Protein AF-I4A7V7-F1 (afdb_monomer_lite)

Secondary structure (DSSP, 8-state):
--HHHHHHHHHHHHT--HHHHHHHHHHHHHHHHH-SS--HHHHHHHHTS--SSSS--HHHHHHHHHHHHHHHHHHHTT-

Organism: Desulfitobacterium dehalogenans (strain ATCC 51507 / DSM 9161 / JW/IU-DC1) (NCBI:txid756499)

InterPro domains:
  IPR014879 Sporulation initiation factor Spo0A, C-terminal [PF08769] (4-69)
  IPR016032 Signal transduction response regulator, C-terminal effector [SSF46894] (3-72)
  IPR036388 Winged helix-like DNA-binding domain superfamily [G3DSA:1.10.10.10] (1-74)

pLDDT: mean 94.77, std 5.36, range [63.66, 98.56]

Foldseek 3Di:
DDVVVVLVVVCVVVVHDSVCSQVVLQVVQVCLLPDPPDDPVSVVVLVQQDDPDSTHHSVSVVVSVVVVVVVVVVVVVVD

Radius of gyration: 14.57 Å; chains: 1; bounding box: 42×25×34 Å

Sequence (79 aa):
MNMRNIYRKTAKKHGVTVAEVKKGMQAAIDLAYTKTDKSDREKMMQESIPRRSEVPTAGEFVESVAHKLLKEMVKAERG

Structure (mmCIF, N/CA/C/O backbone):
data_AF-I4A7V7-F1
#
_entry.id   AF-I4A7V7-F1
#
loop_
_atom_site.group_PDB
_atom_site.id
_atom_site.type_symbol
_atom_site.label_atom_id
_atom_site.label_alt_id
_atom_site.label_comp_id
_atom_site.label_asym_id
_atom_site.label_entity_id
_atom_site.label_seq_id
_atom_site.pdbx_PDB_ins_code
_atom_site.Cartn_x
_atom_site.Cartn_y
_atom_site.Cartn_z
_atom_site.occupancy
_atom_site.B_iso_or_equiv
_atom_site.auth_seq_id
_atom_site.auth_comp_id
_atom_site.auth_asym_id
_atom_site.auth_atom_id
_atom_site.pdbx_PDB_model_num
ATOM 1 N N . MET A 1 1 ? 6.966 -3.221 13.124 1.00 81.12 1 MET A N 1
ATOM 2 C CA . MET A 1 1 ? 5.947 -2.176 12.838 1.00 81.12 1 MET A CA 1
ATOM 3 C C . MET A 1 1 ? 4.554 -2.715 13.172 1.00 81.12 1 MET A C 1
ATOM 5 O O . MET A 1 1 ? 4.282 -3.852 12.823 1.00 81.12 1 MET A O 1
ATOM 9 N N . ASN A 1 2 ? 3.672 -1.980 13.870 1.00 93.25 2 ASN A N 1
ATOM 10 C CA . ASN A 1 2 ? 2.329 -2.495 14.210 1.00 93.25 2 ASN A CA 1
ATOM 11 C C . ASN A 1 2 ? 1.258 -1.944 13.251 1.00 93.25 2 ASN A C 1
ATOM 13 O O . ASN A 1 2 ? 0.723 -0.851 13.465 1.00 93.25 2 ASN A O 1
ATOM 17 N N . MET A 1 3 ? 0.915 -2.728 12.224 1.00 95.31 3 MET A N 1
ATOM 18 C CA . MET A 1 3 ? -0.079 -2.349 11.209 1.00 95.31 3 MET A CA 1
ATOM 19 C C . MET A 1 3 ? -1.452 -2.017 11.800 1.00 95.31 3 MET A C 1
ATOM 21 O O . MET A 1 3 ? -2.098 -1.070 11.361 1.00 95.31 3 MET A O 1
ATOM 25 N N . ARG A 1 4 ? -1.890 -2.721 12.853 1.00 96.56 4 ARG A N 1
ATOM 26 C CA . ARG A 1 4 ? -3.181 -2.451 13.509 1.00 96.56 4 ARG A CA 1
ATOM 27 C C . ARG A 1 4 ? -3.242 -1.033 14.078 1.00 96.56 4 ARG A C 1
ATOM 29 O O . ARG A 1 4 ? -4.275 -0.375 13.968 1.00 96.56 4 ARG A O 1
ATOM 36 N N . ASN A 1 5 ? -2.148 -0.557 14.669 1.00 97.06 5 ASN A N 1
ATOM 37 C CA . ASN A 1 5 ? -2.073 0.804 15.197 1.00 97.06 5 ASN A CA 1
ATOM 38 C C . ASN A 1 5 ? -1.993 1.850 14.085 1.00 97.06 5 ASN A C 1
ATOM 40 O O . ASN A 1 5 ? -2.632 2.892 14.209 1.00 97.06 5 ASN A O 1
ATOM 44 N N . ILE A 1 6 ? -1.272 1.564 12.999 1.00 96.31 6 ILE A N 1
ATOM 45 C CA . ILE A 1 6 ? -1.211 2.444 11.824 1.00 96.31 6 ILE A CA 1
ATOM 46 C C . ILE A 1 6 ? -2.608 2.635 11.244 1.00 96.31 6 ILE A C 1
ATOM 48 O O . ILE A 1 6 ? -3.077 3.766 11.171 1.00 96.31 6 ILE A O 1
ATOM 52 N N . TYR A 1 7 ? -3.324 1.545 10.953 1.00 98.06 7 TYR A N 1
ATOM 53 C CA . TYR A 1 7 ? -4.669 1.637 10.391 1.00 98.06 7 TYR A CA 1
ATOM 54 C C . TYR A 1 7 ? -5.622 2.446 11.275 1.00 98.06 7 TYR A C 1
ATOM 56 O O . TYR A 1 7 ? -6.354 3.285 10.765 1.00 98.06 7 TYR A O 1
ATOM 64 N N . ARG A 1 8 ? -5.593 2.248 12.601 1.00 98.38 8 ARG A N 1
ATOM 65 C CA . ARG A 1 8 ? -6.425 3.016 13.546 1.00 98.38 8 ARG A CA 1
ATOM 66 C C . ARG A 1 8 ? -6.078 4.502 13.569 1.00 98.38 8 ARG A C 1
ATOM 68 O O . ARG A 1 8 ? -6.984 5.329 13.587 1.00 98.38 8 ARG A O 1
ATOM 75 N N . LYS A 1 9 ? -4.785 4.842 13.598 1.00 97.88 9 LYS A N 1
ATOM 76 C CA . LYS A 1 9 ? -4.331 6.240 13.604 1.00 97.88 9 LYS A CA 1
ATOM 77 C C . LYS A 1 9 ? -4.713 6.942 12.303 1.00 97.88 9 LYS A C 1
ATOM 79 O O . LYS A 1 9 ? -5.246 8.045 12.362 1.00 97.88 9 LYS A O 1
ATOM 84 N N . THR A 1 10 ? -4.507 6.289 11.160 1.00 97.56 10 THR A N 1
ATOM 85 C CA . THR A 1 10 ? -4.901 6.810 9.844 1.00 97.56 10 THR A CA 1
ATOM 86 C C . THR A 1 10 ? -6.417 6.980 9.753 1.00 97.56 10 THR A C 1
ATOM 88 O O . THR A 1 10 ? -6.881 8.061 9.411 1.00 97.56 10 THR A O 1
ATOM 91 N N . ALA A 1 11 ? -7.189 5.965 10.149 1.00 98.44 11 ALA A N 1
ATOM 92 C CA . ALA A 1 11 ? -8.652 6.009 10.166 1.00 98.44 11 ALA A CA 1
ATOM 93 C C . ALA A 1 11 ? -9.174 7.204 10.981 1.00 98.44 11 ALA A C 1
ATOM 95 O O . ALA A 1 11 ? -9.907 8.042 10.462 1.00 98.44 11 ALA A O 1
ATOM 96 N N . LYS A 1 12 ? -8.692 7.355 12.224 1.00 98.50 12 LYS A N 1
ATOM 97 C CA . LYS A 1 12 ? -9.052 8.481 13.097 1.00 98.50 12 LYS A CA 1
ATOM 98 C C . LYS A 1 12 ? -8.666 9.833 12.493 1.00 98.50 12 LYS A C 1
ATOM 100 O O . LYS A 1 12 ? -9.454 10.766 12.566 1.00 98.50 12 LYS A O 1
ATOM 105 N N . LYS A 1 13 ? -7.464 9.946 11.916 1.00 98.38 13 LYS A N 1
ATOM 106 C CA . LYS A 1 13 ? -6.963 11.196 11.321 1.00 98.38 13 LYS A CA 1
ATOM 107 C C . LYS A 1 13 ? -7.834 11.671 10.156 1.00 98.38 13 LYS A C 1
ATOM 109 O O . LYS A 1 13 ? -8.013 12.871 9.997 1.00 98.38 13 LYS A O 1
ATOM 114 N N . HIS A 1 14 ? -8.336 10.741 9.351 1.00 97.88 14 HIS A N 1
ATOM 115 C CA . HIS A 1 14 ? -9.067 11.052 8.124 1.00 97.88 14 HIS A CA 1
ATOM 116 C C . HIS A 1 14 ? -10.591 10.914 8.255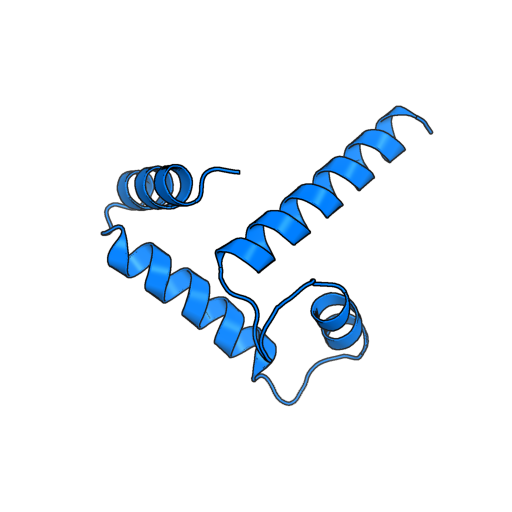 1.00 97.88 14 HIS A C 1
ATOM 118 O O . HIS A 1 14 ? -11.290 11.128 7.274 1.00 97.88 14 HIS A O 1
ATOM 124 N N . GLY A 1 15 ? -11.114 10.573 9.439 1.00 98.12 15 GLY A N 1
ATOM 125 C CA . GLY A 1 15 ? -12.558 10.422 9.656 1.00 98.12 15 GLY A CA 1
ATOM 126 C C . GLY A 1 15 ? -13.179 9.236 8.911 1.00 98.12 15 GLY A C 1
ATOM 127 O O . GLY A 1 15 ? -14.366 9.260 8.613 1.00 98.12 15 GLY A O 1
ATOM 128 N N . VAL A 1 16 ? -12.382 8.207 8.611 1.00 98.50 16 VAL A N 1
ATOM 129 C CA . VAL A 1 16 ? -12.806 6.998 7.884 1.00 98.50 16 VAL A CA 1
ATOM 130 C C . VAL A 1 16 ? -12.672 5.763 8.769 1.00 98.50 16 VAL A C 1
ATOM 132 O O . VAL A 1 16 ? -12.066 5.797 9.842 1.00 98.50 16 VAL A O 1
ATOM 135 N N . THR A 1 17 ? -13.208 4.634 8.328 1.00 98.56 17 THR A N 1
ATOM 136 C CA . THR A 1 17 ? -13.093 3.359 9.035 1.00 98.56 17 THR A CA 1
ATOM 137 C C . THR A 1 17 ? -11.737 2.686 8.800 1.00 98.56 17 THR A C 1
ATOM 139 O O . THR A 1 17 ? -11.066 2.861 7.784 1.00 98.56 17 THR A O 1
ATOM 142 N N . VAL A 1 18 ? -11.337 1.813 9.731 1.00 98.38 18 VAL A N 1
ATOM 143 C CA . VAL A 1 18 ? -10.152 0.950 9.556 1.00 98.38 18 VAL A CA 1
ATOM 144 C C . VAL A 1 18 ? -10.281 0.050 8.321 1.00 98.38 18 VAL A C 1
ATOM 146 O O . VAL A 1 18 ? -9.271 -0.265 7.692 1.00 98.38 18 VAL A O 1
ATOM 149 N N . ALA A 1 19 ? -11.499 -0.380 7.980 1.00 98.31 19 ALA A N 1
ATOM 150 C CA . ALA A 1 19 ? -11.752 -1.209 6.807 1.00 98.31 19 ALA A CA 1
ATOM 151 C C . ALA A 1 19 ? -11.477 -0.441 5.507 1.00 98.31 19 ALA A C 1
ATOM 153 O O . ALA A 1 19 ? -10.794 -0.967 4.630 1.00 98.31 19 ALA A O 1
ATOM 154 N N . GLU A 1 20 ? -11.918 0.816 5.418 1.00 98.56 20 GLU A N 1
ATOM 155 C CA . GLU A 1 20 ? -11.634 1.691 4.275 1.00 98.56 20 GLU A CA 1
ATOM 156 C C . GLU A 1 20 ? -10.140 1.963 4.125 1.00 98.56 20 GLU A C 1
ATOM 158 O O . GLU A 1 20 ? -9.624 1.874 3.015 1.00 98.56 20 GLU A O 1
ATOM 163 N N . VAL A 1 21 ? -9.414 2.190 5.227 1.00 98.44 21 VAL A N 1
ATOM 164 C CA . VAL A 1 21 ? -7.951 2.355 5.168 1.00 98.44 21 VAL A CA 1
ATOM 165 C C . VAL A 1 21 ? -7.282 1.103 4.606 1.00 98.44 21 VAL A C 1
ATOM 167 O O . VAL A 1 21 ? -6.468 1.202 3.691 1.00 98.44 21 VAL A O 1
ATOM 170 N N . LYS A 1 22 ? -7.629 -0.084 5.120 1.00 98.12 22 LYS A N 1
ATOM 171 C CA . LYS A 1 22 ? -7.060 -1.350 4.630 1.00 98.12 22 LYS A CA 1
ATOM 172 C C . LYS A 1 22 ? -7.348 -1.556 3.145 1.00 98.12 22 LYS A C 1
ATOM 174 O O . LYS A 1 22 ? -6.432 -1.871 2.391 1.00 98.12 22 LYS A O 1
ATOM 179 N N . LYS A 1 23 ? -8.607 -1.360 2.738 1.00 98.38 23 LYS A N 1
ATOM 180 C CA . LYS A 1 23 ? -9.047 -1.523 1.351 1.00 98.38 23 LYS A CA 1
ATOM 181 C C . LYS A 1 23 ? -8.348 -0.526 0.430 1.00 98.38 23 LYS A C 1
ATOM 183 O O . LYS A 1 23 ? -7.835 -0.930 -0.602 1.00 98.38 23 LYS A O 1
ATOM 188 N N . GLY A 1 24 ? -8.294 0.748 0.813 1.00 98.50 24 GLY A N 1
ATOM 189 C CA . GLY A 1 24 ? -7.668 1.802 0.017 1.00 98.50 24 GLY A CA 1
ATOM 190 C C . GLY A 1 24 ? -6.166 1.595 -0.153 1.00 98.50 24 GLY A C 1
ATOM 191 O O . GLY A 1 24 ? -5.655 1.711 -1.261 1.00 98.50 24 GLY A O 1
ATOM 192 N N . MET A 1 25 ? -5.463 1.220 0.921 1.00 97.88 25 MET A N 1
ATOM 193 C CA . MET A 1 25 ? -4.031 0.919 0.846 1.00 97.88 25 MET A CA 1
ATOM 194 C C . MET A 1 25 ? -3.745 -0.273 -0.068 1.00 97.88 25 MET A C 1
ATOM 196 O O . MET A 1 25 ? -2.854 -0.178 -0.906 1.00 97.88 25 MET A O 1
ATOM 200 N N . GLN A 1 26 ? -4.497 -1.372 0.070 1.00 98.38 26 GLN A N 1
ATOM 201 C CA . GLN A 1 26 ? -4.296 -2.538 -0.789 1.00 98.38 26 GLN A CA 1
ATOM 202 C C . GLN A 1 26 ? -4.656 -2.225 -2.245 1.00 98.38 26 GLN A C 1
ATOM 204 O O . GLN A 1 26 ? -3.845 -2.483 -3.118 1.00 98.38 26 GLN A O 1
ATOM 209 N N . ALA A 1 27 ? -5.787 -1.562 -2.504 1.00 98.38 27 ALA A N 1
ATOM 210 C CA . ALA A 1 27 ? -6.200 -1.201 -3.861 1.00 98.38 27 ALA A CA 1
ATOM 211 C C . ALA A 1 27 ? -5.183 -0.292 -4.573 1.00 98.38 27 ALA A C 1
ATOM 213 O O . ALA A 1 27 ? -4.958 -0.440 -5.770 1.00 98.38 27 ALA A O 1
ATOM 214 N N . ALA A 1 28 ? -4.544 0.631 -3.846 1.00 98.12 28 ALA A N 1
ATOM 215 C CA . ALA A 1 28 ? -3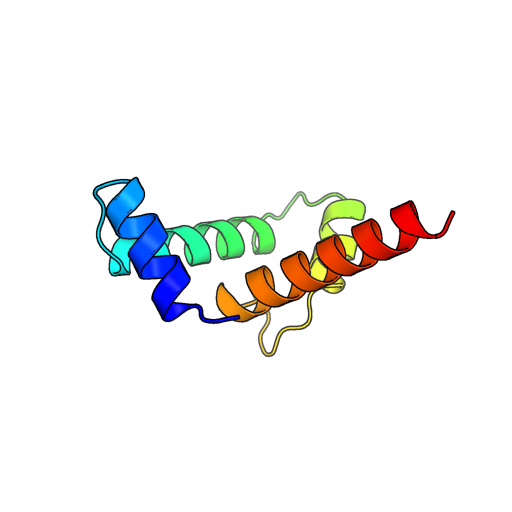.488 1.474 -4.404 1.00 98.12 28 ALA A CA 1
ATOM 216 C C . ALA A 1 28 ? -2.239 0.663 -4.786 1.00 98.12 28 ALA A C 1
ATOM 218 O O . ALA A 1 28 ? -1.623 0.924 -5.819 1.00 98.12 28 ALA A O 1
ATOM 219 N N . ILE A 1 29 ? -1.875 -0.327 -3.966 1.00 97.94 29 ILE A N 1
ATOM 220 C CA . ILE A 1 29 ? -0.784 -1.256 -4.271 1.00 97.94 29 ILE A CA 1
ATOM 221 C C . ILE A 1 29 ? -1.165 -2.112 -5.477 1.00 97.94 29 ILE A C 1
ATOM 223 O O . ILE A 1 29 ? -0.405 -2.155 -6.438 1.00 97.94 29 ILE A O 1
ATOM 227 N N . ASP A 1 30 ? -2.345 -2.726 -5.470 1.00 97.88 30 ASP A N 1
ATOM 228 C CA . ASP A 1 30 ? -2.822 -3.572 -6.562 1.00 97.88 30 ASP A CA 1
ATOM 229 C C . ASP A 1 30 ? -2.775 -2.803 -7.886 1.00 97.88 30 ASP A C 1
ATOM 231 O O . ASP A 1 30 ? -2.123 -3.250 -8.824 1.00 97.88 30 ASP A O 1
ATOM 235 N N . LEU A 1 31 ? -3.325 -1.583 -7.924 1.00 97.31 31 LEU A N 1
ATOM 236 C CA . LEU A 1 31 ? -3.288 -0.711 -9.100 1.00 97.31 31 LEU A CA 1
ATOM 237 C C . LEU A 1 31 ? -1.855 -0.448 -9.590 1.00 97.31 31 LEU A C 1
ATOM 239 O O . LEU A 1 31 ? -1.578 -0.527 -10.789 1.00 97.31 31 LEU A O 1
ATOM 243 N N . ALA A 1 32 ? -0.929 -0.151 -8.673 1.00 96.38 32 ALA A N 1
ATOM 244 C CA . ALA A 1 32 ? 0.466 0.096 -9.022 1.00 96.38 32 ALA A CA 1
ATOM 245 C C . ALA A 1 32 ? 1.157 -1.153 -9.595 1.00 96.38 32 ALA A C 1
ATOM 247 O O . ALA A 1 32 ? 2.016 -1.024 -10.468 1.00 96.38 32 ALA A O 1
ATOM 248 N N . TYR A 1 33 ? 0.794 -2.350 -9.128 1.00 95.75 33 TYR A N 1
ATOM 249 C CA . TYR A 1 33 ? 1.370 -3.618 -9.580 1.00 95.75 33 TYR A CA 1
ATOM 250 C C . TYR A 1 33 ? 0.681 -4.190 -10.823 1.00 95.75 33 TYR A C 1
ATOM 252 O O . TYR A 1 33 ? 1.338 -4.889 -11.592 1.00 95.75 33 TYR A O 1
ATOM 260 N N . THR A 1 34 ? -0.577 -3.849 -11.100 1.00 95.31 34 THR A N 1
ATOM 261 C CA . THR A 1 34 ? -1.294 -4.291 -12.310 1.00 95.31 34 THR A CA 1
ATOM 262 C C . THR A 1 34 ? -1.149 -3.331 -13.487 1.00 95.31 34 THR A C 1
ATOM 264 O O . THR A 1 34 ? -1.481 -3.699 -14.611 1.00 95.31 34 THR A O 1
ATOM 267 N N . LYS A 1 35 ? -0.638 -2.113 -13.266 1.00 94.75 35 LYS A N 1
ATOM 268 C CA . LYS A 1 35 ? -0.318 -1.151 -14.333 1.00 94.75 35 LYS A CA 1
ATOM 269 C C . LYS A 1 35 ? 0.530 -1.813 -15.434 1.00 94.75 35 LYS A C 1
ATOM 271 O O . LYS A 1 35 ? 1.542 -2.445 -15.129 1.00 94.75 35 LYS A O 1
ATOM 276 N N . THR A 1 36 ? 0.147 -1.685 -16.703 1.00 93.81 36 THR A N 1
ATOM 277 C CA . THR A 1 36 ? 0.830 -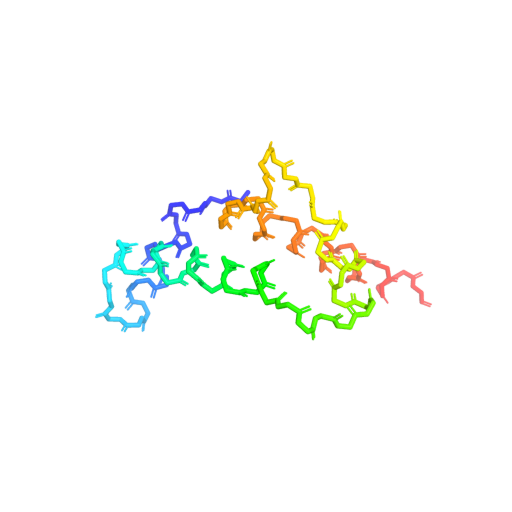2.353 -17.832 1.00 93.81 36 THR A CA 1
ATOM 278 C C . THR A 1 36 ? 2.002 -1.543 -18.385 1.00 93.81 36 THR A C 1
ATOM 280 O O . THR A 1 36 ? 2.994 -2.106 -18.835 1.00 93.81 36 THR A O 1
ATOM 283 N N . ASP A 1 37 ? 1.927 -0.219 -18.305 1.00 96.06 37 ASP A N 1
ATOM 284 C CA . ASP A 1 37 ? 2.889 0.756 -18.826 1.00 96.06 37 ASP A CA 1
ATOM 285 C C . ASP A 1 37 ? 3.902 1.204 -17.754 1.00 96.06 37 ASP A C 1
ATOM 287 O O . ASP A 1 37 ? 4.146 2.392 -17.541 1.00 96.06 37 ASP A O 1
ATOM 291 N N . LYS A 1 38 ? 4.490 0.248 -17.026 1.00 95.88 38 LYS A N 1
ATOM 292 C CA . LYS A 1 38 ? 5.528 0.557 -16.030 1.00 95.88 38 LYS A CA 1
ATOM 293 C C . LYS A 1 38 ? 6.867 0.841 -16.706 1.00 95.88 38 LYS A C 1
ATOM 295 O O . LYS A 1 38 ? 7.352 0.024 -17.490 1.00 95.88 38 LYS A O 1
ATOM 300 N N . SER A 1 39 ? 7.501 1.939 -16.314 1.00 96.88 39 SER A N 1
ATOM 301 C CA . SER A 1 39 ? 8.920 2.190 -16.559 1.00 96.88 39 SER A CA 1
ATOM 302 C C . SER A 1 39 ? 9.789 1.107 -15.914 1.00 96.88 39 SER A C 1
ATOM 304 O O . SER A 1 39 ? 9.409 0.482 -14.919 1.00 96.88 39 SER A O 1
ATOM 306 N N . ASP A 1 40 ? 10.999 0.916 -16.434 1.00 96.94 40 ASP A N 1
ATOM 307 C CA . ASP A 1 40 ? 11.927 -0.075 -15.878 1.00 96.94 40 ASP A CA 1
ATOM 308 C C . ASP A 1 40 ? 12.306 0.251 -14.430 1.00 96.94 40 ASP A C 1
ATOM 310 O O . ASP A 1 40 ? 12.419 -0.642 -13.593 1.00 96.94 40 ASP A O 1
ATOM 314 N N . ARG A 1 41 ? 12.380 1.542 -14.088 1.00 95.88 41 ARG A N 1
ATOM 315 C CA . ARG A 1 41 ? 12.601 1.991 -12.709 1.00 95.88 41 ARG A CA 1
ATOM 316 C C . ARG A 1 41 ? 11.463 1.575 -11.774 1.00 95.88 41 ARG A C 1
ATOM 318 O O . ARG A 1 41 ? 11.736 1.140 -10.655 1.00 95.88 41 ARG A O 1
ATOM 325 N N . GLU A 1 42 ? 10.206 1.707 -12.206 1.00 95.50 42 GLU A N 1
ATOM 326 C CA . GLU A 1 42 ? 9.046 1.247 -11.429 1.00 95.50 42 GLU A CA 1
ATOM 327 C C . GLU A 1 42 ? 9.112 -0.270 -11.209 1.00 95.50 42 GLU A C 1
ATOM 329 O O . GLU A 1 42 ? 8.965 -0.717 -10.071 1.00 95.50 42 GLU A O 1
ATOM 334 N N . LYS A 1 43 ? 9.407 -1.051 -12.261 1.00 95.50 43 LYS A N 1
ATOM 335 C CA . LYS A 1 43 ? 9.543 -2.517 -12.173 1.00 95.50 43 LYS A CA 1
ATOM 336 C C . LYS A 1 43 ? 10.640 -2.924 -11.195 1.00 95.50 43 LYS A C 1
ATOM 338 O O . LYS A 1 43 ? 10.356 -3.635 -10.237 1.00 95.50 43 LYS A O 1
ATOM 343 N N . MET A 1 44 ? 11.853 -2.391 -11.360 1.00 95.06 44 MET A N 1
ATOM 344 C CA . MET A 1 44 ? 12.984 -2.677 -10.470 1.00 95.06 44 MET A CA 1
ATOM 345 C C . MET A 1 44 ? 12.661 -2.337 -9.010 1.00 95.06 44 MET A C 1
ATOM 347 O O . MET A 1 44 ? 12.981 -3.091 -8.088 1.00 95.06 44 MET A O 1
ATOM 351 N N . MET A 1 45 ? 11.999 -1.201 -8.772 1.00 93.69 45 MET A N 1
ATOM 352 C CA . MET A 1 45 ? 11.616 -0.809 -7.420 1.00 93.69 45 MET A CA 1
ATOM 353 C C . MET A 1 45 ? 10.581 -1.769 -6.822 1.00 93.69 45 MET A C 1
ATOM 355 O O . MET A 1 45 ? 10.734 -2.168 -5.668 1.00 93.69 45 MET A O 1
ATOM 359 N N . GLN A 1 46 ? 9.573 -2.178 -7.589 1.00 95.38 46 GLN A N 1
ATOM 360 C CA . GLN A 1 46 ? 8.551 -3.139 -7.164 1.00 95.38 46 GLN A CA 1
ATOM 361 C C . GLN A 1 46 ? 9.122 -4.550 -6.938 1.00 95.38 46 GLN A C 1
ATOM 363 O O . GLN A 1 46 ? 8.791 -5.215 -5.956 1.00 95.38 46 GLN A O 1
ATOM 368 N N . GLU A 1 47 ? 10.028 -5.013 -7.798 1.00 94.56 47 GLU A N 1
ATOM 369 C CA . GLU A 1 47 ? 10.766 -6.277 -7.645 1.00 94.56 47 GLU A CA 1
ATOM 370 C C . GLU A 1 47 ? 11.627 -6.296 -6.381 1.00 94.56 47 GLU A C 1
ATOM 372 O O . GLU A 1 47 ? 11.721 -7.318 -5.708 1.00 94.56 47 GLU A O 1
ATOM 377 N N . SER A 1 48 ? 12.165 -5.144 -5.980 1.00 94.31 48 SER A N 1
ATOM 378 C CA . SER A 1 48 ? 12.945 -5.020 -4.746 1.00 94.31 48 SER A CA 1
ATOM 379 C C . SER A 1 48 ? 12.115 -5.046 -3.448 1.00 94.31 48 SER A C 1
ATOM 381 O O . SER A 1 48 ? 12.681 -4.839 -2.370 1.00 94.31 48 SER A O 1
ATOM 383 N N . ILE A 1 49 ? 10.786 -5.198 -3.510 1.00 96.19 49 ILE A N 1
ATOM 384 C CA . ILE A 1 49 ? 9.917 -5.347 -2.332 1.00 96.19 49 ILE A CA 1
ATOM 385 C C . ILE A 1 49 ? 9.721 -6.845 -2.049 1.00 96.19 49 ILE A C 1
ATOM 387 O O . ILE A 1 49 ? 9.095 -7.529 -2.864 1.00 96.19 49 ILE A O 1
ATOM 391 N N . PRO A 1 50 ? 10.208 -7.365 -0.903 1.00 94.94 50 PRO A N 1
ATOM 392 C CA . PRO A 1 50 ? 9.955 -8.744 -0.501 1.00 94.94 50 PRO A CA 1
ATOM 393 C C . PRO A 1 50 ? 8.456 -8.993 -0.318 1.00 94.94 50 PRO A C 1
ATOM 395 O O . PRO A 1 50 ? 7.778 -8.224 0.366 1.00 94.94 50 PRO A O 1
ATOM 398 N N . ARG A 1 51 ? 7.948 -10.066 -0.925 1.00 96.44 51 ARG A N 1
ATOM 399 C CA . ARG A 1 51 ? 6.526 -10.430 -0.930 1.00 96.44 51 ARG A CA 1
ATOM 400 C C . ARG A 1 51 ? 6.352 -11.930 -1.096 1.00 96.44 51 ARG A C 1
ATOM 402 O O . ARG A 1 51 ? 7.161 -12.575 -1.757 1.00 96.44 51 ARG A O 1
ATOM 409 N N . ARG A 1 52 ? 5.300 -12.476 -0.489 1.00 93.50 52 ARG A N 1
ATOM 410 C CA . ARG A 1 52 ? 4.957 -13.906 -0.599 1.00 93.50 52 ARG A CA 1
ATOM 411 C C . ARG A 1 52 ? 4.152 -14.248 -1.851 1.00 93.50 52 ARG A C 1
ATOM 413 O O . ARG A 1 52 ? 4.195 -15.388 -2.298 1.00 93.50 52 ARG A O 1
ATOM 420 N N . SER A 1 53 ? 3.427 -13.271 -2.382 1.00 93.31 53 SER A N 1
ATOM 421 C CA . SER A 1 53 ? 2.540 -13.415 -3.538 1.00 93.31 53 SER A CA 1
ATOM 422 C C . SER A 1 53 ? 2.959 -12.469 -4.663 1.00 93.31 53 SER A C 1
ATOM 424 O O . SER A 1 53 ? 3.872 -11.661 -4.500 1.00 93.31 53 SER A O 1
ATOM 426 N N . GLU A 1 54 ? 2.266 -12.539 -5.801 1.00 92.56 54 GLU A N 1
ATOM 427 C CA . GLU A 1 54 ? 2.518 -11.670 -6.957 1.00 92.56 54 GLU A CA 1
ATOM 428 C C . GLU A 1 54 ? 2.401 -10.178 -6.619 1.00 92.56 54 GLU A C 1
ATOM 430 O O . GLU A 1 54 ? 3.178 -9.376 -7.120 1.00 92.56 54 GLU A O 1
ATOM 435 N N . VAL A 1 55 ? 1.503 -9.789 -5.718 1.00 96.56 55 VAL A N 1
ATOM 436 C CA . VAL A 1 55 ? 1.361 -8.408 -5.237 1.00 96.56 55 VAL A CA 1
ATOM 437 C C . VAL A 1 55 ? 1.607 -8.393 -3.726 1.00 96.56 55 VAL A C 1
ATOM 439 O O . VAL A 1 55 ? 1.111 -9.287 -3.034 1.00 96.56 55 VAL A O 1
ATOM 442 N N . PRO A 1 56 ? 2.383 -7.433 -3.181 1.00 97.88 56 PRO A N 1
ATOM 443 C CA . PRO A 1 56 ? 2.610 -7.378 -1.745 1.00 97.88 56 PRO A CA 1
ATOM 444 C C . PRO A 1 56 ? 1.328 -6.994 -1.009 1.00 97.88 56 PRO A C 1
ATOM 446 O O . PRO A 1 56 ? 0.515 -6.190 -1.470 1.00 97.88 56 PRO A O 1
ATOM 449 N N . THR A 1 57 ? 1.191 -7.503 0.206 1.00 98.00 57 THR A N 1
ATOM 450 C CA . THR A 1 57 ? 0.219 -6.963 1.152 1.00 98.00 57 THR A CA 1
ATOM 451 C C . THR A 1 57 ? 0.617 -5.548 1.577 1.00 98.00 57 THR A C 1
ATOM 453 O O . THR A 1 57 ? 1.798 -5.188 1.612 1.00 98.00 57 THR A O 1
ATOM 456 N N . ALA A 1 58 ? -0.360 -4.755 2.022 1.00 97.31 58 ALA A N 1
ATOM 457 C CA . ALA A 1 58 ? -0.093 -3.452 2.634 1.00 97.31 58 ALA A CA 1
ATOM 458 C C . ALA A 1 58 ? 0.919 -3.518 3.798 1.00 97.31 58 ALA A C 1
ATOM 460 O O . ALA A 1 58 ? 1.655 -2.561 4.020 1.00 97.31 58 ALA A O 1
ATOM 461 N N . GLY A 1 59 ? 0.981 -4.639 4.528 1.00 96.81 59 GLY A N 1
ATOM 462 C CA . GLY A 1 59 ? 1.968 -4.857 5.588 1.00 96.81 59 GLY A CA 1
ATOM 463 C C . GLY A 1 59 ? 3.388 -5.020 5.049 1.00 96.81 59 GLY A C 1
ATOM 464 O O . GLY A 1 59 ? 4.268 -4.259 5.444 1.00 96.81 59 GLY A O 1
ATOM 465 N N . GLU A 1 60 ? 3.587 -5.962 4.123 1.00 97.25 60 GLU A N 1
ATOM 466 C CA . GLU A 1 60 ? 4.888 -6.220 3.483 1.00 97.25 60 GLU A CA 1
ATOM 467 C C . GLU A 1 60 ? 5.439 -4.958 2.809 1.00 97.25 60 GLU A C 1
ATOM 469 O O . GLU A 1 60 ? 6.609 -4.609 2.978 1.00 97.25 60 GLU A O 1
ATOM 474 N N . PHE A 1 61 ? 4.578 -4.229 2.094 1.00 97.12 61 PHE A N 1
ATOM 475 C CA . PHE A 1 61 ? 4.967 -3.003 1.408 1.00 97.12 61 PHE A CA 1
ATOM 476 C C . PHE A 1 61 ? 5.434 -1.922 2.388 1.00 97.12 61 PHE A C 1
ATOM 478 O O . PHE A 1 61 ? 6.540 -1.394 2.264 1.00 97.12 61 PHE A O 1
ATOM 485 N N . VAL A 1 62 ? 4.602 -1.603 3.383 1.00 96.06 62 VAL A N 1
ATOM 486 C CA . VAL A 1 62 ? 4.887 -0.541 4.353 1.00 96.06 62 VAL A CA 1
ATOM 487 C C . VAL A 1 62 ? 6.125 -0.871 5.185 1.00 96.06 62 VAL A C 1
ATOM 489 O O . VAL A 1 62 ? 6.957 0.005 5.419 1.00 96.06 62 VAL A O 1
ATOM 492 N N . GLU A 1 63 ? 6.284 -2.130 5.588 1.00 95.00 63 GLU A N 1
ATOM 493 C CA . GLU A 1 63 ? 7.473 -2.585 6.295 1.00 95.00 63 GLU A CA 1
ATOM 494 C C . GLU A 1 63 ? 8.733 -2.437 5.434 1.00 95.00 63 GLU A C 1
ATOM 496 O O . GLU A 1 63 ? 9.715 -1.852 5.892 1.00 95.00 63 GLU A O 1
ATOM 501 N N . SER A 1 64 ? 8.708 -2.902 4.183 1.00 95.06 64 SER A N 1
ATOM 502 C CA . SER A 1 64 ? 9.865 -2.821 3.286 1.00 95.06 64 SER A CA 1
ATOM 503 C C . SER A 1 64 ? 10.281 -1.374 3.006 1.00 95.06 64 SER A C 1
ATOM 505 O O . SER A 1 64 ? 11.464 -1.036 3.102 1.00 95.06 64 SER A O 1
ATOM 507 N N . VAL A 1 65 ? 9.318 -0.496 2.711 1.00 94.44 65 VAL A N 1
ATOM 508 C CA . VAL A 1 65 ? 9.590 0.921 2.433 1.00 94.44 65 VAL A CA 1
ATOM 509 C C . VAL A 1 65 ? 10.128 1.631 3.675 1.00 94.44 65 VAL A C 1
ATOM 511 O O . VAL A 1 65 ? 11.114 2.359 3.571 1.00 94.44 65 VAL A O 1
ATOM 514 N N . ALA A 1 66 ? 9.554 1.383 4.856 1.00 93.88 66 ALA A N 1
ATOM 515 C CA . ALA A 1 66 ? 10.052 1.964 6.103 1.00 93.88 66 ALA A CA 1
ATOM 516 C C . ALA A 1 66 ? 11.507 1.555 6.388 1.00 93.88 66 ALA A C 1
ATOM 518 O O . ALA A 1 66 ? 12.326 2.408 6.725 1.00 93.88 66 ALA A O 1
ATOM 519 N N . HIS A 1 67 ? 11.857 0.280 6.192 1.00 93.62 67 HIS A N 1
ATOM 520 C CA . HIS A 1 67 ? 13.236 -0.187 6.361 1.00 93.62 67 HIS A CA 1
ATOM 521 C C . HIS A 1 67 ? 14.204 0.470 5.370 1.00 93.62 67 HIS A C 1
ATOM 523 O O . HIS A 1 67 ? 15.309 0.847 5.760 1.00 93.62 67 HIS A O 1
ATOM 529 N N . LYS A 1 68 ? 13.800 0.640 4.103 1.00 92.56 68 LYS A N 1
ATOM 530 C CA . LYS A 1 68 ? 14.614 1.346 3.100 1.00 92.56 68 LYS A CA 1
ATOM 531 C C . LYS A 1 68 ? 14.861 2.797 3.510 1.00 92.56 68 LYS A C 1
ATOM 533 O O . LYS A 1 68 ? 16.008 3.224 3.506 1.00 92.56 68 LYS A O 1
ATOM 538 N N . LEU A 1 69 ? 13.821 3.517 3.936 1.00 93.00 69 LEU A N 1
ATOM 539 C CA . LEU A 1 69 ? 13.944 4.908 4.385 1.00 93.00 69 LEU A CA 1
ATOM 540 C C . LEU A 1 69 ? 14.881 5.041 5.590 1.00 93.00 69 LEU A C 1
ATOM 542 O O . LEU A 1 69 ? 15.786 5.868 5.564 1.00 93.00 69 LEU A O 1
ATOM 546 N N . LEU A 1 70 ? 14.724 4.188 6.607 1.00 92.25 70 LEU A N 1
ATOM 547 C CA . LEU A 1 70 ? 15.610 4.183 7.776 1.00 92.25 70 LEU A CA 1
ATOM 548 C C . LEU A 1 70 ? 17.069 3.918 7.385 1.00 92.25 70 LEU A C 1
ATOM 550 O O . LEU A 1 70 ? 17.974 4.570 7.899 1.00 92.25 70 LEU A O 1
ATOM 554 N N . LYS A 1 71 ? 17.307 2.990 6.451 1.00 92.06 71 LYS A N 1
ATOM 555 C CA . LYS A 1 71 ? 18.657 2.691 5.960 1.00 92.06 71 LYS A CA 1
ATOM 556 C C . LYS A 1 71 ? 19.287 3.888 5.248 1.00 92.06 71 LYS A C 1
ATOM 558 O O . LYS A 1 71 ? 20.474 4.134 5.444 1.00 92.06 71 LYS A O 1
ATOM 563 N N . GLU A 1 72 ? 18.521 4.622 4.444 1.00 91.38 72 GLU A N 1
ATOM 564 C CA . GLU A 1 72 ? 19.022 5.829 3.776 1.00 91.38 72 GLU A CA 1
ATOM 565 C C . GLU A 1 72 ? 19.292 6.970 4.767 1.00 91.38 72 GLU A C 1
ATOM 567 O O . GLU A 1 72 ? 20.319 7.632 4.651 1.00 91.38 72 GLU A O 1
ATOM 572 N N . MET A 1 73 ? 18.457 7.141 5.800 1.00 89.81 73 MET A N 1
ATOM 573 C CA . MET A 1 73 ? 18.706 8.128 6.862 1.0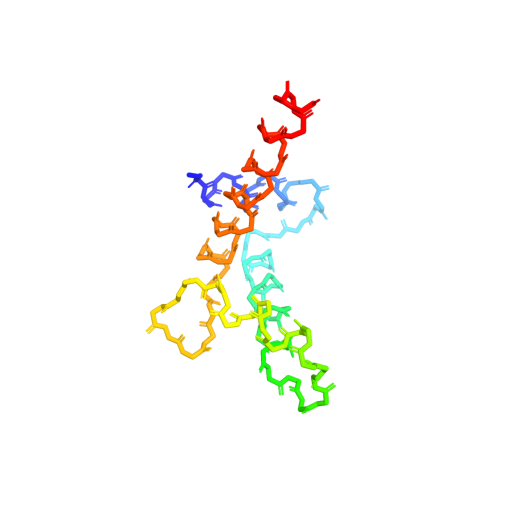0 89.81 73 MET A CA 1
ATOM 574 C C . MET A 1 73 ? 20.007 7.835 7.623 1.00 89.81 73 MET A C 1
ATOM 576 O O . MET A 1 73 ? 20.838 8.721 7.784 1.00 89.81 73 MET A O 1
ATOM 580 N N . VAL A 1 74 ? 20.238 6.576 8.011 1.00 90.31 74 VAL A N 1
ATOM 581 C CA . VAL A 1 74 ? 21.470 6.174 8.718 1.00 90.31 74 VAL A CA 1
ATOM 582 C C . VAL A 1 74 ? 22.721 6.365 7.856 1.00 90.31 74 VAL A C 1
ATOM 584 O O . VAL A 1 74 ? 23.788 6.668 8.383 1.00 90.31 74 VAL A O 1
ATOM 587 N N . LYS A 1 75 ? 22.630 6.175 6.534 1.00 86.38 75 LYS A N 1
ATOM 588 C CA . LYS A 1 75 ? 23.755 6.458 5.628 1.00 86.38 75 LYS A CA 1
ATOM 589 C C . LYS A 1 75 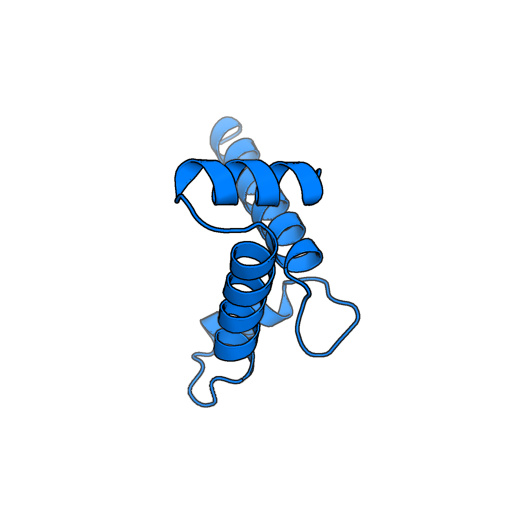? 24.053 7.953 5.549 1.00 86.38 75 LYS A C 1
ATOM 591 O O . LYS A 1 75 ? 25.221 8.314 5.564 1.00 86.38 75 LYS A O 1
ATOM 596 N N . ALA A 1 76 ? 23.018 8.790 5.475 1.00 84.12 76 ALA A N 1
ATOM 597 C CA . ALA A 1 76 ? 23.164 10.240 5.381 1.00 84.12 76 ALA A CA 1
ATOM 598 C C . ALA A 1 76 ? 23.798 10.862 6.637 1.00 84.12 76 ALA A C 1
ATOM 600 O O . ALA A 1 76 ? 24.480 11.869 6.531 1.00 84.12 76 ALA A O 1
ATOM 601 N N . GLU A 1 77 ? 23.615 10.254 7.811 1.00 81.50 77 GLU A N 1
ATOM 602 C CA . GLU A 1 77 ? 24.253 10.691 9.064 1.00 81.50 77 GLU A CA 1
ATOM 603 C C . GLU A 1 77 ? 25.720 10.242 9.201 1.00 81.50 77 GLU A C 1
ATOM 605 O O . GLU A 1 77 ? 26.424 10.699 10.099 1.00 81.50 77 GLU A O 1
ATOM 610 N N . ARG A 1 78 ? 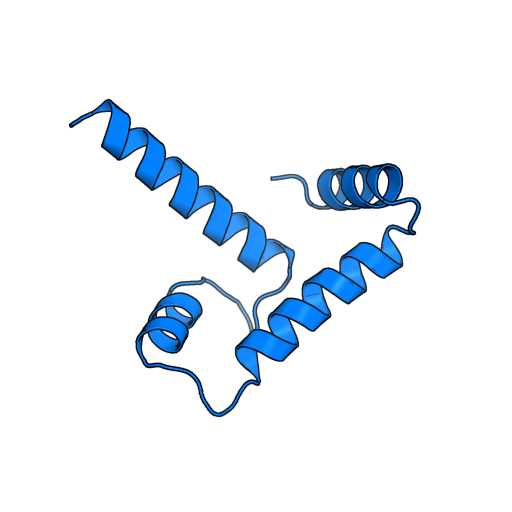26.179 9.309 8.355 1.00 77.81 78 ARG A N 1
ATOM 611 C CA . ARG A 1 78 ? 27.526 8.711 8.412 1.00 77.81 78 ARG A CA 1
ATOM 612 C C . ARG A 1 78 ? 28.463 9.168 7.290 1.00 77.81 78 ARG A C 1
ATOM 614 O O . ARG A 1 78 ? 29.621 8.752 7.303 1.00 77.81 78 ARG A O 1
ATOM 621 N N . GLY A 1 79 ? 27.958 9.919 6.314 1.00 63.66 79 GLY A N 1
ATOM 622 C CA . GLY A 1 79 ? 28.720 10.471 5.188 1.00 63.66 79 GLY A CA 1
ATOM 623 C C . GLY A 1 79 ? 28.968 11.954 5.372 1.00 63.66 79 GLY A C 1
ATOM 624 O O . GLY A 1 79 ? 30.056 12.397 4.953 1.00 63.66 79 GLY A O 1
#